Protein AF-A0A523AKK2-F1 (afdb_monomer)

Mean predicted aligned error: 2.38 Å

Sequence (172 aa):
MGIKAILFDLDGVLVDSLEVWYKAMNETLRKFGRDRLGKGEYLRKYWGFSLSRNFEKLGLGREAVDYCLSRYGHHLGEIKPFPGTGEVLGELRKRGFRLALVTNTPSRMVEALLSRLGWKEFFDTIITGDEVKRAKPHPEAVRKACRRLGVPPEHALLVGDTRSDVLAGRNA

Structure (mmCIF, N/CA/C/O backbone):
data_AF-A0A523AKK2-F1
#
_entry.id   AF-A0A523AKK2-F1
#
loop_
_atom_site.group_PDB
_atom_site.id
_atom_site.type_symbol
_atom_site.label_atom_id
_atom_site.label_alt_id
_atom_site.label_comp_id
_atom_site.label_asym_id
_atom_site.label_entity_id
_atom_site.label_seq_id
_atom_site.pdbx_PDB_ins_code
_atom_site.Cartn_x
_atom_site.Cartn_y
_atom_site.Cartn_z
_atom_site.occupancy
_atom_site.B_iso_or_equiv
_atom_site.auth_seq_id
_atom_site.auth_comp_id
_atom_site.auth_asym_id
_atom_site.auth_atom_id
_atom_site.pdbx_PDB_model_num
ATOM 1 N N . MET A 1 1 ? -13.835 -11.329 25.052 1.00 54.56 1 MET A N 1
ATOM 2 C CA . MET A 1 1 ? -12.690 -10.892 24.220 1.00 54.56 1 MET A CA 1
ATOM 3 C C . MET A 1 1 ? -13.234 -10.498 22.858 1.00 54.56 1 MET A C 1
ATOM 5 O O . MET A 1 1 ? -14.071 -11.227 22.352 1.00 54.56 1 MET A O 1
ATOM 9 N N . GLY A 1 2 ? -12.844 -9.348 22.309 1.00 91.00 2 GLY A N 1
ATOM 10 C CA . GLY A 1 2 ? -13.398 -8.820 21.057 1.00 91.00 2 GLY A CA 1
ATOM 11 C C . GLY A 1 2 ? -12.351 -8.038 20.273 1.00 91.00 2 GLY A C 1
ATOM 12 O O . GLY A 1 2 ? -11.286 -7.727 20.809 1.00 91.00 2 GLY A O 1
ATOM 13 N N . ILE A 1 3 ? -12.652 -7.743 19.012 1.00 96.94 3 ILE A N 1
ATOM 14 C CA . ILE A 1 3 ? -11.786 -6.932 18.154 1.00 96.94 3 ILE A CA 1
ATOM 15 C C . ILE A 1 3 ? -11.699 -5.510 18.718 1.00 96.94 3 ILE A C 1
ATOM 17 O O . ILE A 1 3 ? -12.710 -4.918 19.086 1.00 96.94 3 ILE A O 1
ATOM 21 N N . LYS A 1 4 ? -10.478 -4.980 18.794 1.00 97.62 4 LYS A N 1
ATOM 22 C CA . LYS A 1 4 ? -10.158 -3.627 19.279 1.00 97.62 4 LYS A CA 1
ATOM 23 C C . LYS A 1 4 ? -9.495 -2.766 18.206 1.00 97.62 4 LYS A C 1
ATOM 25 O O . LYS A 1 4 ? -9.588 -1.542 18.271 1.00 97.62 4 LYS A O 1
ATOM 30 N N . ALA A 1 5 ? -8.830 -3.395 17.236 1.00 98.50 5 ALA A N 1
ATOM 31 C CA . ALA A 1 5 ? -8.183 -2.708 16.129 1.00 98.50 5 ALA A CA 1
ATOM 32 C C . ALA A 1 5 ? -8.608 -3.270 14.775 1.00 98.50 5 ALA A C 1
ATOM 34 O O . ALA A 1 5 ? -8.771 -4.481 14.617 1.00 98.50 5 ALA A O 1
ATOM 35 N N . ILE A 1 6 ? -8.720 -2.382 13.792 1.00 98.75 6 ILE A N 1
ATOM 36 C CA . ILE A 1 6 ? -8.943 -2.739 12.395 1.00 98.75 6 ILE A CA 1
ATOM 37 C C . ILE A 1 6 ? -7.789 -2.159 11.582 1.00 98.75 6 ILE A C 1
ATOM 39 O O . ILE A 1 6 ? -7.511 -0.960 11.613 1.00 98.75 6 ILE A O 1
ATOM 43 N N . LEU A 1 7 ? -7.084 -3.041 10.890 1.00 98.81 7 LEU A N 1
ATOM 44 C CA . LEU A 1 7 ? -5.966 -2.729 10.023 1.00 98.81 7 LEU A CA 1
ATOM 45 C C . LEU A 1 7 ? -6.465 -2.829 8.588 1.00 98.81 7 LEU A C 1
ATOM 47 O O . LEU A 1 7 ? -7.026 -3.852 8.209 1.00 98.81 7 LEU A O 1
ATOM 51 N N . PHE A 1 8 ? -6.261 -1.794 7.793 1.00 98.88 8 PHE A N 1
ATOM 52 C CA . PHE A 1 8 ? -6.678 -1.756 6.397 1.00 98.88 8 PHE A CA 1
ATOM 53 C C . PHE A 1 8 ? -5.460 -1.825 5.484 1.00 98.88 8 PHE A C 1
ATOM 55 O O . PHE A 1 8 ? -4.466 -1.143 5.739 1.00 98.88 8 PHE A O 1
ATOM 62 N N . ASP A 1 9 ? -5.537 -2.599 4.403 1.00 98.69 9 ASP A N 1
ATOM 63 C CA . ASP A 1 9 ? -4.724 -2.285 3.228 1.00 98.69 9 ASP A CA 1
ATOM 64 C C . ASP A 1 9 ? -5.211 -0.988 2.563 1.00 98.69 9 ASP A C 1
ATOM 66 O O . ASP A 1 9 ? -6.289 -0.482 2.864 1.00 98.69 9 ASP A O 1
ATOM 70 N N . LEU A 1 10 ? -4.399 -0.430 1.671 1.00 98.50 10 LEU A N 1
ATOM 71 C CA . LEU A 1 10 ? -4.710 0.776 0.915 1.00 98.50 10 LEU A CA 1
ATOM 72 C C . LEU A 1 10 ? -5.323 0.438 -0.448 1.00 98.50 10 LEU A C 1
ATOM 74 O O . LEU A 1 10 ? -6.497 0.712 -0.706 1.00 98.50 10 LEU A O 1
ATOM 78 N N . ASP A 1 11 ? -4.489 -0.123 -1.316 1.00 98.38 11 ASP A N 1
ATOM 79 C CA . ASP A 1 11 ? -4.746 -0.360 -2.729 1.00 98.38 11 ASP A CA 1
ATOM 80 C C . ASP A 1 11 ? -5.735 -1.515 -2.909 1.00 98.38 11 ASP A C 1
ATOM 82 O O . ASP A 1 11 ? -5.515 -2.588 -2.369 1.00 98.38 11 ASP A O 1
ATOM 86 N N . GLY A 1 12 ? -6.841 -1.301 -3.628 1.00 97.69 12 GLY A N 1
ATOM 87 C CA . GLY A 1 12 ? -7.877 -2.332 -3.808 1.00 97.69 12 GLY A CA 1
ATOM 88 C C . GLY A 1 12 ? -8.838 -2.495 -2.625 1.00 97.69 12 GLY A C 1
ATOM 89 O O . GLY A 1 12 ? -9.820 -3.223 -2.744 1.00 97.69 12 GLY A O 1
ATOM 90 N N . VAL A 1 13 ? -8.615 -1.767 -1.523 1.00 98.50 13 VAL A N 1
ATOM 91 C CA . VAL A 1 13 ? -9.468 -1.803 -0.321 1.00 98.50 13 VAL A CA 1
ATOM 92 C C . VAL A 1 13 ? -10.083 -0.446 -0.017 1.00 98.50 13 VAL A C 1
ATOM 94 O O . VAL A 1 13 ? -11.302 -0.310 0.028 1.00 98.50 13 VAL A O 1
ATOM 97 N N . LEU A 1 14 ? -9.252 0.573 0.201 1.00 98.56 14 LEU A N 1
ATOM 98 C CA . LEU A 1 14 ? -9.718 1.926 0.508 1.00 98.56 14 LEU A CA 1
ATOM 99 C C . LEU A 1 14 ? -9.841 2.772 -0.761 1.00 98.56 14 LEU A C 1
ATOM 101 O O . LEU A 1 14 ? -10.731 3.624 -0.860 1.00 98.56 14 LEU A O 1
ATOM 105 N N . VAL A 1 15 ? -8.956 2.524 -1.729 1.00 98.56 15 VAL A N 1
ATOM 106 C CA . VAL A 1 15 ? -8.860 3.260 -2.991 1.00 98.56 15 VAL A CA 1
ATOM 107 C C . VAL A 1 15 ? -8.784 2.319 -4.192 1.00 98.56 15 VAL A C 1
ATOM 109 O O . VAL A 1 15 ? -8.118 1.283 -4.149 1.00 98.56 15 VAL A O 1
ATOM 112 N N . ASP A 1 16 ? -9.422 2.719 -5.287 1.00 98.31 16 ASP A N 1
ATOM 113 C CA . ASP A 1 16 ? -9.303 2.071 -6.589 1.00 98.31 16 ASP A CA 1
ATOM 114 C C . ASP A 1 16 ? -8.048 2.593 -7.303 1.00 98.31 16 ASP A C 1
ATOM 116 O O . ASP A 1 16 ? -8.045 3.658 -7.928 1.00 98.31 16 ASP A O 1
ATOM 120 N N . SER A 1 17 ? -6.939 1.874 -7.121 1.00 98.25 17 SER A N 1
ATOM 121 C CA . SER A 1 17 ? -5.613 2.221 -7.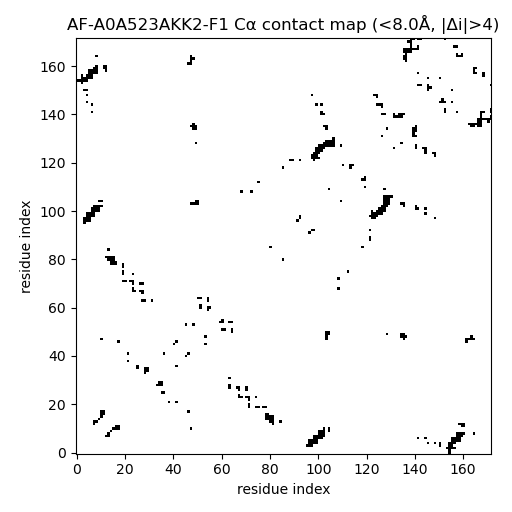649 1.00 98.25 17 SER A CA 1
ATOM 122 C C . SER A 1 17 ? -5.050 1.177 -8.619 1.00 98.25 17 SER A C 1
ATOM 124 O O . SER A 1 17 ? -3.924 1.332 -9.104 1.00 98.25 17 SER A O 1
ATOM 126 N N . LEU A 1 18 ? -5.823 0.130 -8.940 1.00 98.06 18 LEU A N 1
ATOM 127 C CA . LEU A 1 18 ? -5.367 -0.992 -9.763 1.00 98.06 18 LEU A CA 1
ATOM 128 C C . LEU A 1 18 ? -4.865 -0.524 -11.135 1.00 98.06 18 LEU A C 1
ATOM 130 O O . LEU A 1 18 ? -3.754 -0.873 -11.544 1.00 98.06 18 LEU A O 1
ATOM 134 N N . GLU A 1 19 ? -5.659 0.293 -11.835 1.00 98.25 19 GLU A N 1
ATOM 135 C CA . GLU A 1 19 ? -5.286 0.785 -13.166 1.00 98.25 19 GLU A CA 1
ATOM 136 C C . GLU A 1 19 ? -4.047 1.670 -13.129 1.00 98.25 19 GLU A C 1
ATOM 138 O O . GLU A 1 19 ? -3.209 1.595 -14.029 1.00 98.25 19 GLU A O 1
ATOM 143 N N . VAL A 1 20 ? -3.902 2.479 -12.081 1.00 98.56 20 VAL A N 1
ATOM 144 C CA . VAL A 1 20 ? -2.773 3.398 -11.934 1.00 98.56 20 VAL A CA 1
ATOM 145 C C . VAL A 1 20 ? -1.474 2.622 -11.743 1.00 98.56 20 VAL A C 1
ATOM 147 O O . VAL A 1 20 ? -0.494 2.882 -12.447 1.00 98.56 20 VAL A O 1
ATOM 150 N N . TRP A 1 21 ? -1.471 1.610 -10.873 1.00 98.44 21 TRP A N 1
ATOM 151 C CA . TRP A 1 21 ? -0.312 0.737 -10.712 1.00 98.44 21 TRP A CA 1
ATOM 152 C C . TRP A 1 21 ? -0.012 -0.081 -11.969 1.00 98.44 21 TRP A C 1
ATOM 154 O O . TRP A 1 21 ? 1.147 -0.166 -12.385 1.00 98.44 21 TRP A O 1
ATOM 164 N N . TYR A 1 22 ? -1.038 -0.648 -12.608 1.00 98.62 22 TYR A N 1
ATOM 165 C CA . TYR A 1 22 ? -0.881 -1.415 -13.844 1.00 98.62 22 TYR A CA 1
ATOM 166 C C . TYR A 1 22 ? -0.285 -0.563 -14.977 1.00 98.62 22 TYR A C 1
ATOM 168 O O . TYR A 1 22 ? 0.624 -1.010 -15.688 1.00 98.62 22 TYR A O 1
ATOM 176 N N . LYS A 1 23 ? -0.750 0.681 -15.130 1.00 98.50 23 LYS A N 1
ATOM 177 C CA . LYS A 1 23 ? -0.235 1.654 -16.102 1.00 98.50 23 LYS A CA 1
ATOM 178 C C . LYS A 1 23 ? 1.208 2.038 -15.790 1.00 98.50 23 LYS A C 1
ATOM 180 O O . LYS A 1 23 ? 2.063 1.875 -16.660 1.00 98.50 23 LYS A O 1
ATOM 185 N N . ALA A 1 24 ? 1.498 2.454 -14.556 1.00 98.62 24 ALA A N 1
ATOM 186 C CA . ALA A 1 24 ? 2.841 2.849 -14.131 1.00 98.62 24 ALA A CA 1
ATOM 187 C C . ALA A 1 24 ? 3.864 1.719 -14.332 1.00 98.62 24 ALA A C 1
ATOM 189 O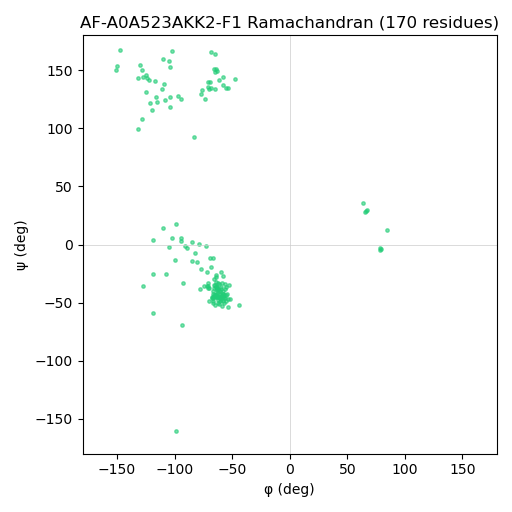 O . ALA A 1 24 ? 4.960 1.944 -14.857 1.00 98.62 24 ALA A O 1
ATOM 190 N N . MET A 1 25 ? 3.488 0.482 -13.998 1.00 98.56 25 MET A N 1
ATOM 191 C CA . MET A 1 25 ? 4.347 -0.679 -14.202 1.00 98.56 25 MET A CA 1
ATOM 192 C C . MET A 1 25 ? 4.625 -0.926 -15.689 1.00 98.56 25 MET A C 1
ATOM 194 O O . MET A 1 25 ? 5.778 -1.108 -16.064 1.00 98.56 25 MET A O 1
ATOM 198 N N . ASN A 1 26 ? 3.617 -0.874 -16.563 1.00 98.69 26 ASN A N 1
ATOM 199 C CA . ASN A 1 26 ? 3.824 -1.092 -18.001 1.00 98.69 26 ASN A CA 1
ATOM 200 C C . ASN A 1 26 ? 4.573 0.045 -18.702 1.00 98.69 26 ASN A C 1
ATOM 202 O O . ASN A 1 26 ? 5.336 -0.200 -19.635 1.00 98.69 26 ASN A O 1
ATOM 206 N N . GLU A 1 27 ? 4.388 1.288 -18.264 1.00 98.75 27 GLU A N 1
ATOM 207 C CA . GLU A 1 27 ? 5.214 2.408 -18.720 1.00 98.75 27 GLU A CA 1
ATOM 208 C C . GLU A 1 27 ? 6.679 2.217 -18.326 1.00 98.75 27 GLU A C 1
ATOM 210 O O . GLU A 1 27 ? 7.574 2.509 -19.121 1.00 98.75 27 GLU A O 1
ATOM 215 N N . THR A 1 28 ? 6.916 1.660 -17.138 1.00 98.81 28 THR A N 1
ATOM 216 C CA . THR A 1 28 ? 8.255 1.291 -16.677 1.00 98.81 28 THR A CA 1
ATOM 217 C C . THR A 1 28 ? 8.826 0.158 -17.521 1.00 98.81 28 THR A C 1
ATOM 219 O O . THR A 1 28 ? 9.911 0.303 -18.068 1.00 98.81 28 THR A O 1
ATOM 222 N N . LEU A 1 29 ? 8.091 -0.935 -17.726 1.00 98.62 29 LEU A N 1
ATOM 223 C CA . LEU A 1 29 ? 8.540 -2.047 -18.572 1.00 98.62 29 LEU A CA 1
ATOM 224 C C . LEU A 1 29 ? 8.952 -1.569 -19.967 1.00 98.62 29 LEU A C 1
ATOM 226 O O . LEU A 1 29 ? 10.066 -1.851 -20.403 1.00 98.62 29 LEU A O 1
ATOM 230 N N . ARG A 1 30 ? 8.122 -0.732 -20.603 1.00 98.50 30 ARG A N 1
ATOM 231 C CA . ARG A 1 30 ? 8.441 -0.113 -21.895 1.00 98.50 30 ARG A CA 1
ATOM 232 C C . ARG A 1 30 ? 9.734 0.707 -21.842 1.00 98.50 30 ARG A C 1
ATOM 234 O O . ARG A 1 30 ? 10.558 0.597 -22.744 1.00 98.50 30 ARG A O 1
ATOM 241 N N . LYS A 1 31 ? 9.930 1.524 -20.799 1.00 98.56 31 LYS A N 1
ATOM 242 C CA . LYS A 1 31 ? 11.144 2.342 -20.630 1.00 98.56 31 LYS A CA 1
ATOM 243 C C . LYS A 1 31 ? 12.415 1.490 -20.525 1.00 98.56 31 LYS A C 1
ATOM 245 O O . LYS A 1 31 ? 13.458 1.923 -21.006 1.00 98.56 31 LYS A O 1
ATOM 250 N N . PHE A 1 32 ? 12.321 0.304 -19.930 1.00 98.31 32 PHE A N 1
ATOM 251 C CA . PHE A 1 32 ? 13.441 -0.620 -19.729 1.00 98.31 32 PHE A CA 1
ATOM 252 C C . PHE A 1 32 ? 13.507 -1.740 -20.787 1.00 98.31 32 PHE A C 1
ATOM 254 O O . PHE A 1 32 ? 14.166 -2.753 -20.565 1.00 98.31 32 PHE A O 1
ATOM 261 N N . GLY A 1 33 ? 12.831 -1.580 -21.933 1.00 97.75 33 GLY A N 1
ATOM 262 C CA . GLY A 1 33 ? 12.906 -2.532 -23.048 1.00 97.75 33 GLY A CA 1
ATOM 263 C C . GLY A 1 33 ? 12.311 -3.910 -22.741 1.00 97.75 33 GLY A C 1
ATOM 264 O O . GLY A 1 33 ? 12.775 -4.911 -23.280 1.00 97.75 33 GLY A O 1
ATOM 265 N N . ARG A 1 34 ? 11.321 -3.981 -21.844 1.00 97.50 34 ARG A N 1
ATOM 266 C CA . ARG A 1 34 ? 10.587 -5.206 -21.500 1.00 97.50 34 ARG A CA 1
ATOM 267 C C . ARG A 1 34 ? 9.205 -5.217 -22.148 1.00 97.50 34 ARG A C 1
ATOM 269 O O . ARG A 1 34 ? 8.593 -4.165 -22.346 1.00 97.50 34 ARG A O 1
ATOM 276 N N . ASP A 1 35 ? 8.695 -6.420 -22.388 1.00 97.00 35 ASP A N 1
ATOM 277 C CA . ASP A 1 35 ? 7.343 -6.622 -22.897 1.00 97.00 35 ASP A CA 1
ATOM 278 C C . ASP A 1 35 ? 6.274 -6.136 -21.915 1.00 97.00 35 ASP A C 1
ATOM 280 O O . ASP A 1 35 ? 6.441 -6.149 -20.691 1.00 97.00 35 ASP A O 1
ATOM 284 N N . ARG A 1 36 ? 5.140 -5.715 -22.476 1.00 97.38 36 ARG A N 1
ATOM 285 C CA . ARG A 1 36 ? 3.965 -5.305 -21.709 1.00 97.38 36 ARG A CA 1
ATOM 286 C C . ARG A 1 36 ? 3.343 -6.522 -21.017 1.00 97.38 36 ARG A C 1
ATOM 288 O O . ARG A 1 36 ? 3.063 -7.530 -21.658 1.00 97.38 36 ARG A O 1
ATOM 295 N N . LEU A 1 37 ? 2.998 -6.378 -19.741 1.00 97.69 37 LEU A N 1
ATOM 296 C CA . LEU A 1 37 ? 2.195 -7.361 -19.017 1.00 97.69 37 LEU A CA 1
ATOM 297 C C . LEU A 1 37 ? 0.721 -7.268 -19.420 1.00 97.69 37 LEU A C 1
ATOM 299 O O . LEU A 1 37 ? 0.109 -6.192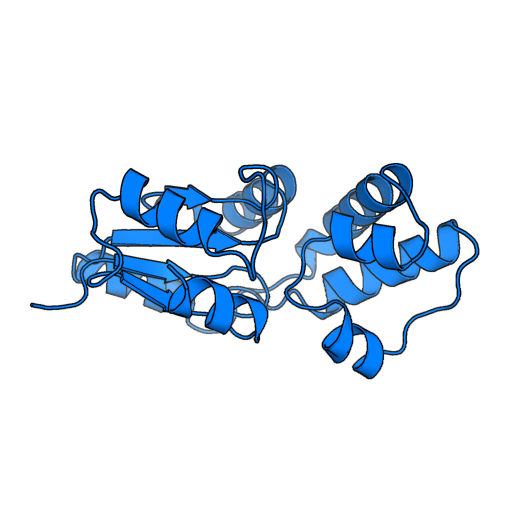 -19.399 1.00 97.69 37 LEU A O 1
ATOM 303 N N . GLY A 1 38 ? 0.104 -8.416 -19.692 1.00 98.25 38 GLY A N 1
ATOM 304 C CA . GLY A 1 38 ? -1.352 -8.524 -19.752 1.00 98.25 38 GLY A CA 1
ATOM 305 C C . GLY A 1 38 ? -1.980 -8.267 -18.376 1.00 98.25 38 GLY A C 1
ATOM 306 O O . GLY A 1 38 ? -1.396 -8.594 -17.343 1.00 98.25 38 GLY A O 1
ATOM 307 N N . LYS A 1 39 ? -3.191 -7.702 -18.332 1.00 97.81 39 LYS A N 1
ATOM 308 C CA . LYS A 1 39 ? -3.852 -7.345 -17.061 1.00 97.81 39 LYS A CA 1
ATOM 309 C C . LYS A 1 39 ? -4.107 -8.556 -16.152 1.00 97.81 39 LYS A C 1
ATOM 311 O O . LYS A 1 39 ? -3.866 -8.486 -14.952 1.00 97.81 39 LYS A O 1
ATOM 316 N N . GLY A 1 40 ? -4.511 -9.692 -16.725 1.00 98.19 40 GLY A N 1
ATOM 317 C CA . GLY A 1 40 ? -4.688 -10.939 -15.968 1.00 98.19 40 GLY A CA 1
ATOM 318 C C . GLY A 1 40 ? -3.377 -11.499 -15.403 1.00 98.19 40 GLY A C 1
ATOM 319 O O . GLY A 1 40 ? -3.348 -12.025 -14.292 1.00 98.19 40 GLY A O 1
ATOM 320 N N . GLU A 1 41 ? -2.266 -11.345 -16.128 1.00 97.56 41 GLU A N 1
ATOM 321 C CA . GLU A 1 41 ? -0.945 -11.700 -15.610 1.00 97.56 41 GLU A CA 1
ATOM 322 C C . GLU A 1 41 ? -0.528 -10.776 -14.464 1.00 97.56 41 GLU A C 1
ATOM 324 O O . GLU A 1 41 ? -0.069 -11.264 -13.428 1.00 97.56 41 GLU A O 1
ATOM 329 N N . TYR A 1 42 ? -0.732 -9.467 -14.637 1.00 98.25 42 TYR A N 1
ATOM 330 C CA . TYR A 1 42 ? -0.453 -8.462 -13.618 1.00 98.25 42 TYR A CA 1
ATOM 331 C C . TYR A 1 42 ? -1.155 -8.791 -12.292 1.00 98.25 42 TYR A C 1
ATOM 333 O O . TYR A 1 42 ? -0.497 -8.950 -11.260 1.00 98.25 42 TYR A O 1
ATOM 341 N N . LEU A 1 43 ? -2.474 -9.000 -12.353 1.00 97.44 43 LEU A N 1
ATOM 342 C CA . LEU A 1 43 ? -3.307 -9.354 -11.202 1.00 97.44 43 LEU A CA 1
ATOM 343 C C . LEU A 1 43 ? -2.829 -10.629 -10.502 1.00 97.44 43 LEU A C 1
ATOM 345 O O . LEU A 1 43 ? -2.739 -10.680 -9.280 1.00 97.44 43 LEU A O 1
ATOM 349 N N . ARG A 1 44 ? -2.481 -11.665 -11.269 1.00 96.00 44 ARG A N 1
ATOM 350 C CA . ARG A 1 44 ? -2.109 -12.965 -10.700 1.00 96.00 44 ARG A CA 1
ATOM 351 C C . ARG A 1 44 ? -0.716 -12.981 -10.068 1.00 96.00 44 ARG A C 1
ATOM 353 O O . ARG A 1 44 ? -0.495 -13.723 -9.111 1.00 96.00 44 ARG A O 1
ATOM 360 N N . LYS A 1 45 ? 0.250 -12.261 -10.645 1.00 95.94 45 LYS A N 1
ATOM 361 C CA . LYS A 1 45 ? 1.675 -12.399 -10.287 1.00 95.94 45 LYS A CA 1
ATOM 362 C C . LYS A 1 45 ? 2.242 -11.231 -9.475 1.00 95.94 45 LYS A C 1
ATOM 364 O O . LYS A 1 45 ? 3.238 -11.444 -8.773 1.00 95.94 45 LYS A O 1
ATOM 369 N N . TYR A 1 46 ? 1.654 -10.038 -9.588 1.00 97.19 46 TYR A N 1
ATOM 370 C CA . TYR A 1 46 ? 2.271 -8.788 -9.129 1.00 97.19 46 TYR A CA 1
ATOM 371 C C . TYR A 1 46 ? 1.369 -7.956 -8.202 1.00 97.19 46 TYR A C 1
ATOM 373 O O . TYR A 1 46 ? 1.891 -7.361 -7.257 1.00 97.19 46 TYR A O 1
ATOM 381 N N . TRP A 1 47 ? 0.047 -7.937 -8.412 1.00 97.69 47 TRP A N 1
ATOM 382 C CA . TRP A 1 47 ? -0.894 -7.235 -7.524 1.00 97.69 47 TRP A CA 1
ATOM 383 C C . TRP A 1 47 ? -0.813 -7.750 -6.074 1.00 97.69 47 TRP A C 1
ATOM 385 O O . TRP A 1 47 ? -0.682 -8.953 -5.841 1.00 97.69 47 TRP A O 1
ATOM 395 N N . GLY A 1 48 ? -0.833 -6.834 -5.099 1.00 94.50 48 GLY A N 1
ATOM 396 C CA . GLY A 1 48 ? -0.701 -7.139 -3.665 1.00 94.50 48 GLY A CA 1
ATOM 397 C C . GLY A 1 48 ? 0.727 -7.409 -3.160 1.00 94.50 48 GLY A C 1
ATOM 398 O O . GLY A 1 48 ? 0.940 -7.605 -1.959 1.00 94.50 48 GLY A O 1
ATOM 399 N N . PHE A 1 49 ? 1.741 -7.417 -4.030 1.00 96.00 49 PHE A N 1
ATOM 400 C CA . PHE A 1 49 ? 3.147 -7.603 -3.644 1.00 96.00 49 PHE A CA 1
ATOM 401 C C . PHE A 1 49 ? 3.938 -6.294 -3.688 1.00 96.00 49 PHE A C 1
ATOM 403 O O . PHE A 1 49 ? 3.570 -5.353 -4.386 1.00 96.00 49 PHE A O 1
ATOM 410 N N . SER A 1 50 ? 5.051 -6.233 -2.949 1.00 95.44 50 SER A N 1
ATOM 411 C CA . SER A 1 50 ? 5.918 -5.055 -2.966 1.00 95.44 50 SER A CA 1
ATOM 412 C C . SER A 1 50 ? 6.499 -4.793 -4.357 1.00 95.44 50 SER A C 1
ATOM 414 O O . SER A 1 50 ? 6.900 -5.708 -5.083 1.00 95.44 50 SER A O 1
ATOM 416 N N . LEU A 1 51 ? 6.590 -3.510 -4.706 1.00 96.50 51 LEU A N 1
ATOM 417 C CA . LEU A 1 51 ? 7.079 -3.066 -6.008 1.00 96.50 51 LEU A CA 1
ATOM 418 C C . LEU A 1 51 ? 8.525 -3.508 -6.274 1.00 96.50 51 LEU A C 1
ATOM 420 O O . LEU A 1 51 ? 8.841 -3.963 -7.371 1.00 96.50 51 LEU A O 1
ATOM 424 N N . SER A 1 52 ? 9.384 -3.439 -5.252 1.00 95.75 52 SER A N 1
ATOM 425 C CA . SER A 1 52 ? 10.775 -3.900 -5.321 1.00 95.75 52 SER A CA 1
ATOM 426 C C . SER A 1 52 ? 10.872 -5.378 -5.693 1.00 95.75 52 SER A C 1
ATOM 428 O O . SER A 1 52 ? 11.562 -5.723 -6.648 1.00 95.75 52 SER A O 1
ATOM 430 N N . ARG A 1 53 ? 10.106 -6.242 -5.016 1.00 95.25 53 ARG A N 1
ATOM 431 C CA . ARG A 1 53 ? 10.047 -7.681 -5.311 1.00 95.25 53 ARG A CA 1
ATOM 432 C C . ARG A 1 53 ? 9.509 -7.946 -6.715 1.00 95.25 53 ARG A C 1
ATOM 434 O O . ARG A 1 53 ? 9.944 -8.879 -7.385 1.00 95.25 53 ARG A O 1
ATOM 441 N N . ASN A 1 54 ? 8.526 -7.164 -7.151 1.00 97.19 54 ASN A N 1
ATOM 442 C CA . ASN A 1 54 ? 7.951 -7.302 -8.483 1.00 97.19 54 ASN A CA 1
ATOM 443 C C . ASN A 1 54 ? 8.979 -7.000 -9.578 1.00 97.19 54 ASN A C 1
ATOM 445 O O . ASN A 1 54 ? 9.092 -7.788 -10.515 1.00 97.19 54 ASN A O 1
ATOM 449 N N . PHE A 1 55 ? 9.754 -5.921 -9.446 1.00 98.00 55 PHE A N 1
ATOM 450 C CA . PHE A 1 55 ? 10.811 -5.601 -10.407 1.00 98.00 55 PHE A CA 1
ATOM 451 C C . PHE A 1 55 ? 12.007 -6.551 -10.321 1.00 98.00 55 PHE A C 1
ATOM 453 O O . PHE A 1 55 ? 12.512 -6.957 -11.364 1.00 98.00 55 PHE A O 1
ATOM 460 N N . GLU A 1 56 ? 12.379 -7.015 -9.129 1.00 96.69 56 GLU A N 1
ATOM 461 C CA . GLU A 1 56 ? 13.415 -8.041 -8.965 1.00 96.69 56 GLU A CA 1
ATOM 462 C C . GLU A 1 56 ? 13.069 -9.322 -9.746 1.00 96.69 56 GLU A C 1
ATOM 464 O O . GLU A 1 56 ? 13.885 -9.819 -10.520 1.00 96.69 56 GLU A O 1
ATOM 469 N N . LYS A 1 57 ? 11.818 -9.805 -9.650 1.00 95.81 57 LYS A N 1
ATOM 470 C CA . LYS A 1 57 ? 11.319 -10.954 -10.439 1.00 95.81 57 LYS A CA 1
ATOM 471 C C . LYS A 1 57 ? 11.389 -10.741 -11.955 1.00 95.81 57 LYS A C 1
ATOM 473 O O . LYS A 1 57 ? 11.366 -11.710 -12.706 1.00 95.81 57 LYS A O 1
ATOM 478 N N . LEU A 1 58 ? 11.407 -9.489 -12.401 1.00 96.81 58 LEU A N 1
ATOM 479 C CA . LEU A 1 58 ? 11.503 -9.099 -13.807 1.00 96.81 58 LEU A CA 1
ATOM 480 C C . LEU A 1 58 ? 12.952 -8.827 -14.242 1.00 96.81 58 LEU A C 1
ATOM 482 O O . LEU A 1 58 ? 13.180 -8.366 -15.362 1.00 96.81 58 LEU A O 1
ATOM 486 N N . GLY A 1 59 ? 13.931 -9.082 -13.367 1.00 97.56 59 GLY A N 1
ATOM 487 C CA . GLY A 1 59 ? 15.334 -8.767 -13.620 1.00 97.56 59 GLY A CA 1
ATOM 488 C C . GLY A 1 59 ? 15.566 -7.264 -13.766 1.00 97.56 59 GLY A C 1
ATOM 489 O O . GLY A 1 59 ? 16.343 -6.843 -14.622 1.00 97.56 59 GLY A O 1
ATOM 490 N N . LEU A 1 60 ? 14.831 -6.454 -13.001 1.00 97.94 60 LEU A N 1
ATOM 491 C CA . LEU A 1 60 ? 14.943 -5.002 -12.956 1.00 97.94 60 LEU A CA 1
ATOM 492 C C . LEU A 1 60 ? 15.255 -4.546 -11.527 1.00 97.94 60 LEU A C 1
ATOM 494 O O . LEU A 1 60 ? 14.760 -5.103 -10.550 1.00 97.94 60 LEU A O 1
ATOM 498 N N . GLY A 1 61 ? 16.105 -3.529 -11.419 1.00 96.75 61 GLY A N 1
ATOM 499 C CA . GLY A 1 61 ? 16.603 -3.031 -10.143 1.00 96.75 61 GLY A CA 1
ATOM 500 C C . GLY A 1 61 ? 15.876 -1.788 -9.637 1.00 96.75 61 GLY A C 1
ATOM 501 O O . GLY A 1 61 ? 14.776 -1.434 -10.069 1.00 96.75 61 GLY A O 1
ATOM 502 N N . ARG A 1 62 ? 16.552 -1.087 -8.726 1.00 96.75 62 ARG A N 1
ATOM 503 C CA . ARG A 1 62 ? 16.057 0.125 -8.068 1.00 96.75 62 ARG A CA 1
ATOM 504 C C . ARG A 1 62 ? 15.633 1.228 -9.044 1.00 96.75 62 ARG A C 1
ATOM 506 O O . ARG A 1 62 ? 14.624 1.873 -8.803 1.00 96.75 62 ARG A O 1
ATOM 513 N N . GLU A 1 63 ? 16.329 1.396 -10.166 1.00 98.19 63 GLU A N 1
ATOM 514 C CA . GLU A 1 63 ? 15.971 2.412 -11.168 1.00 98.19 63 GLU A CA 1
ATOM 515 C C . GLU A 1 63 ? 14.556 2.216 -11.734 1.00 98.19 63 GLU A C 1
ATOM 517 O O . GLU A 1 63 ? 13.835 3.188 -11.957 1.00 98.19 63 GLU A O 1
ATOM 522 N N . ALA A 1 64 ? 14.123 0.965 -11.924 1.00 98.50 64 ALA A N 1
ATOM 523 C CA . ALA A 1 64 ? 12.767 0.667 -12.374 1.00 98.50 64 ALA A CA 1
ATOM 524 C C . ALA A 1 64 ? 11.733 0.959 -11.279 1.00 98.50 64 ALA A C 1
ATOM 526 O O . ALA A 1 64 ? 10.665 1.492 -11.572 1.00 98.50 64 ALA A O 1
ATOM 527 N N . VAL A 1 65 ? 12.064 0.676 -10.014 1.00 98.31 65 VAL A N 1
ATOM 528 C CA . VAL A 1 65 ? 11.227 1.046 -8.861 1.00 98.31 65 VAL A CA 1
ATOM 529 C C . VAL A 1 65 ? 11.028 2.561 -8.825 1.00 98.31 65 VAL A C 1
ATOM 531 O O . VAL A 1 65 ? 9.888 3.023 -8.818 1.00 98.31 65 VAL A O 1
ATOM 534 N N . ASP A 1 66 ? 12.115 3.331 -8.868 1.00 98.31 66 ASP A N 1
ATOM 535 C CA . ASP A 1 66 ? 12.077 4.793 -8.782 1.00 98.31 66 ASP A CA 1
ATOM 536 C C . ASP A 1 66 ? 11.312 5.405 -9.968 1.00 98.31 66 ASP A C 1
ATOM 538 O O . ASP A 1 66 ? 10.463 6.285 -9.783 1.00 98.31 66 ASP A O 1
ATOM 542 N N . TYR A 1 67 ? 11.537 4.892 -11.183 1.00 98.69 67 TYR A N 1
ATOM 543 C CA . TYR A 1 67 ? 10.787 5.314 -12.365 1.00 98.69 67 TYR A CA 1
ATOM 544 C C . TYR A 1 67 ? 9.294 4.989 -12.232 1.00 98.69 67 TYR A C 1
ATOM 546 O O . TYR A 1 67 ? 8.453 5.851 -12.482 1.00 98.69 67 TYR A O 1
ATOM 554 N N . CYS A 1 68 ? 8.942 3.785 -11.777 1.00 98.69 68 CYS A N 1
ATOM 555 C CA . CYS A 1 68 ? 7.550 3.388 -11.594 1.00 98.69 68 CYS A CA 1
ATOM 556 C C . CYS A 1 68 ? 6.833 4.238 -10.542 1.00 98.69 68 CYS A C 1
ATOM 558 O O . CYS A 1 68 ? 5.680 4.603 -10.752 1.00 98.69 68 CYS A O 1
ATOM 560 N N . LEU A 1 69 ? 7.497 4.592 -9.437 1.00 98.38 69 LEU A N 1
ATOM 561 C CA . LEU A 1 69 ? 6.929 5.489 -8.424 1.00 98.38 69 LEU A CA 1
ATOM 562 C C . LEU A 1 69 ? 6.716 6.904 -8.973 1.00 98.38 69 LEU A C 1
ATOM 564 O O . LEU A 1 69 ? 5.696 7.526 -8.686 1.00 98.38 69 LEU A O 1
ATOM 568 N N . SER A 1 70 ? 7.631 7.395 -9.814 1.00 98.38 70 SER A N 1
ATOM 569 C CA . SER A 1 70 ? 7.446 8.659 -10.537 1.00 98.38 70 SER A CA 1
ATOM 570 C C . SER A 1 70 ? 6.215 8.608 -11.455 1.00 98.38 70 SER A C 1
ATOM 572 O O . SER A 1 70 ? 5.359 9.493 -11.405 1.00 98.38 70 SER A O 1
ATOM 574 N N . ARG A 1 71 ? 6.057 7.524 -12.229 1.00 98.56 71 ARG A N 1
ATOM 575 C CA . ARG A 1 71 ? 4.884 7.317 -13.096 1.00 98.56 71 ARG A CA 1
ATOM 576 C C . ARG A 1 71 ? 3.583 7.183 -12.308 1.00 98.56 71 ARG A C 1
ATOM 578 O O . ARG A 1 71 ? 2.598 7.811 -12.678 1.00 98.56 71 ARG A O 1
ATOM 585 N N . TYR A 1 72 ? 3.587 6.441 -11.204 1.00 98.44 72 TYR A N 1
ATOM 586 C CA . TYR A 1 72 ? 2.451 6.375 -10.285 1.00 98.44 72 TYR A CA 1
ATOM 587 C C . TYR A 1 72 ? 2.069 7.775 -9.784 1.00 98.44 72 TYR A C 1
ATOM 589 O O . TYR A 1 72 ? 0.902 8.151 -9.843 1.00 98.44 72 TYR A O 1
ATOM 597 N N . GLY A 1 73 ? 3.053 8.584 -9.373 1.00 97.31 73 GLY A N 1
ATOM 598 C CA . GLY A 1 73 ? 2.838 9.961 -8.925 1.00 97.31 73 GLY A CA 1
ATOM 599 C C . GLY A 1 73 ? 2.168 10.850 -9.978 1.00 97.31 73 GLY A C 1
ATOM 600 O O . GLY A 1 73 ? 1.260 11.607 -9.643 1.00 97.31 73 GLY A O 1
ATOM 601 N N . HIS A 1 74 ? 2.537 10.715 -11.256 1.00 97.50 74 HIS A N 1
ATOM 602 C CA . HIS A 1 74 ? 1.873 11.434 -12.354 1.00 97.50 74 HIS A CA 1
ATOM 603 C C . HIS A 1 74 ? 0.401 11.042 -12.542 1.00 97.50 74 HIS A C 1
ATOM 605 O O . HIS A 1 74 ? -0.387 11.841 -13.040 1.00 97.50 74 HIS A O 1
ATOM 611 N N . HIS A 1 75 ? 0.028 9.829 -12.139 1.00 97.50 75 HIS A N 1
ATOM 612 C CA . HIS A 1 75 ? -1.325 9.288 -12.257 1.00 97.50 75 HIS A CA 1
ATOM 613 C C . HIS A 1 75 ? -2.102 9.323 -10.932 1.00 97.50 75 HIS A C 1
ATOM 615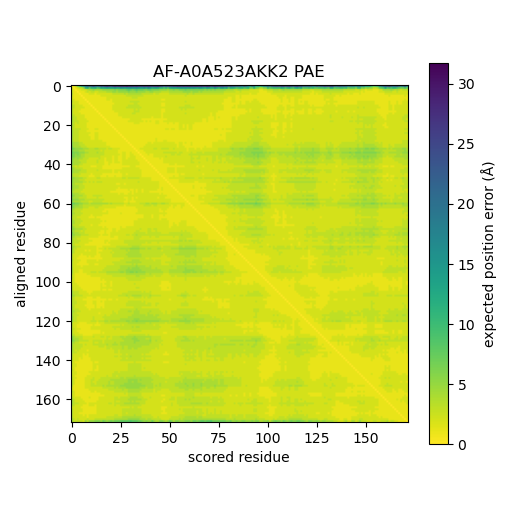 O O . HIS A 1 75 ? -3.238 8.862 -10.875 1.00 97.50 75 HIS A O 1
ATOM 621 N N . LEU A 1 76 ? -1.543 9.917 -9.870 1.00 96.44 76 LEU A N 1
ATOM 622 C CA . LEU A 1 76 ? -2.150 9.954 -8.534 1.00 96.44 76 LEU A CA 1
ATOM 623 C C . LEU A 1 76 ? -3.564 10.566 -8.533 1.00 96.44 76 LEU A C 1
ATOM 625 O O . LEU A 1 76 ? -4.426 10.144 -7.761 1.00 96.44 76 LEU A O 1
ATOM 629 N N . GLY A 1 77 ? -3.811 11.552 -9.401 1.00 96.75 77 GLY A N 1
ATOM 630 C CA . GLY A 1 77 ? -5.117 12.202 -9.550 1.00 96.75 77 GLY A CA 1
ATOM 631 C C . GLY A 1 77 ? -6.206 11.302 -10.147 1.00 96.75 77 GLY A C 1
ATOM 632 O O . GLY A 1 77 ? -7.385 11.589 -9.962 1.00 96.75 77 GLY A O 1
ATOM 633 N N . GLU A 1 78 ? -5.828 10.210 -10.819 1.00 97.88 78 GLU A N 1
ATOM 634 C CA . GLU A 1 78 ? -6.759 9.233 -11.400 1.00 97.88 78 GLU A CA 1
ATOM 635 C C . GLU A 1 78 ? -7.341 8.293 -10.324 1.00 97.88 78 GLU A C 1
ATOM 637 O O . GLU A 1 78 ? -8.416 7.729 -10.519 1.00 97.88 78 GLU A O 1
ATOM 642 N N . ILE A 1 79 ? -6.672 8.161 -9.170 1.00 98.31 79 ILE A N 1
ATOM 643 C CA . ILE A 1 79 ? -7.094 7.289 -8.065 1.00 98.31 79 ILE A CA 1
ATOM 644 C C . ILE A 1 79 ? -8.334 7.867 -7.386 1.00 98.31 79 ILE A C 1
ATOM 646 O O . ILE A 1 79 ? -8.382 9.056 -7.054 1.00 98.31 79 ILE A O 1
ATOM 650 N N . LYS A 1 80 ? -9.322 7.022 -7.097 1.00 97.62 80 LYS A N 1
ATOM 651 C CA . LYS A 1 80 ? -10.523 7.416 -6.350 1.00 97.62 80 LYS A CA 1
ATOM 652 C C . LYS A 1 80 ? -10.707 6.529 -5.119 1.00 97.62 80 LYS A C 1
ATOM 654 O O . LYS A 1 80 ? -10.432 5.336 -5.195 1.00 97.62 80 LYS A O 1
ATOM 659 N N . PRO A 1 81 ? -11.179 7.079 -3.990 1.00 98.19 81 PRO A N 1
ATOM 660 C CA . PRO A 1 81 ? -11.802 6.287 -2.936 1.00 98.19 81 PRO A CA 1
ATOM 661 C C . PRO A 1 81 ? -12.845 5.321 -3.490 1.00 98.19 81 PRO A C 1
ATOM 663 O O . PRO A 1 81 ? -13.619 5.707 -4.371 1.00 98.19 81 PRO A O 1
ATOM 666 N N . PHE A 1 82 ? -12.933 4.117 -2.926 1.00 98.31 82 PHE A N 1
ATOM 667 C CA . PHE A 1 82 ? -14.161 3.342 -3.086 1.00 98.31 82 PHE A CA 1
ATOM 668 C C . PHE A 1 82 ? -15.342 4.078 -2.417 1.00 98.31 82 PHE A C 1
ATOM 670 O O . PHE A 1 82 ? -15.143 4.821 -1.445 1.00 98.31 82 PHE A O 1
ATOM 677 N N . PRO A 1 83 ? -16.575 3.925 -2.935 1.00 97.88 83 PRO A N 1
ATOM 678 C CA . PRO A 1 83 ? -17.752 4.549 -2.337 1.00 97.88 83 PRO A CA 1
ATOM 679 C C . PRO A 1 83 ? -17.914 4.170 -0.859 1.00 97.88 83 PRO A C 1
ATOM 681 O O . PRO A 1 83 ? -17.780 3.005 -0.494 1.00 97.88 83 PRO A O 1
ATOM 684 N N . GLY A 1 84 ? -18.198 5.157 -0.007 1.00 97.06 84 GLY A N 1
ATOM 685 C CA . GLY A 1 84 ? -18.423 4.954 1.429 1.00 97.06 84 GLY A CA 1
ATOM 686 C C . GLY A 1 84 ? -17.162 4.765 2.284 1.00 97.06 84 GLY A C 1
ATOM 687 O O . GLY A 1 84 ? -17.271 4.733 3.507 1.00 97.06 84 GLY A O 1
ATOM 688 N N . THR A 1 85 ? -15.952 4.702 1.707 1.00 97.38 85 THR A N 1
ATOM 689 C CA . THR A 1 85 ? -14.723 4.454 2.488 1.00 97.38 85 THR A CA 1
ATOM 690 C C . THR A 1 85 ? -14.524 5.461 3.626 1.00 97.38 85 THR A C 1
ATOM 692 O O . THR A 1 85 ? -14.284 5.067 4.766 1.00 97.38 85 THR A O 1
ATOM 695 N N . GLY A 1 86 ? -14.651 6.763 3.347 1.00 96.38 86 GLY A N 1
ATOM 696 C CA . GLY A 1 86 ? -14.481 7.802 4.371 1.00 96.38 86 GLY A CA 1
ATOM 697 C C . GLY A 1 86 ? -15.531 7.723 5.487 1.00 96.38 86 GLY A C 1
ATOM 698 O O . GLY A 1 86 ? -15.209 7.930 6.656 1.00 96.38 86 GLY A O 1
ATOM 699 N N . GLU A 1 87 ? -16.769 7.366 5.140 1.00 97.75 87 GLU A N 1
ATOM 700 C CA . GLU A 1 87 ? -17.873 7.193 6.092 1.00 97.75 87 GLU A CA 1
ATOM 701 C C . GLU A 1 87 ? -17.609 6.002 7.015 1.00 97.75 87 GLU A C 1
ATOM 703 O O . GLU A 1 87 ? -17.731 6.129 8.232 1.00 97.75 87 GLU A O 1
ATOM 708 N N . VAL A 1 88 ? -17.163 4.873 6.453 1.00 98.06 88 VAL A N 1
ATOM 709 C CA . VAL A 1 88 ? -16.793 3.672 7.213 1.00 98.06 88 VAL A CA 1
ATOM 710 C C . VAL A 1 88 ? -15.628 3.958 8.161 1.00 98.06 88 VAL A C 1
ATOM 712 O O . VAL A 1 88 ? -15.717 3.630 9.343 1.00 98.06 88 VAL A O 1
ATOM 715 N N . LEU A 1 89 ? -14.557 4.606 7.688 1.00 98.31 89 LEU A N 1
ATOM 716 C CA . LEU A 1 89 ? -13.419 4.975 8.541 1.00 98.31 89 LEU A CA 1
ATOM 717 C C . LEU A 1 89 ? -13.858 5.889 9.697 1.00 98.31 89 LEU A C 1
ATOM 719 O O . LEU A 1 89 ? -13.478 5.663 10.849 1.00 98.31 89 LEU A O 1
ATOM 723 N N . GLY A 1 90 ? -14.699 6.887 9.413 1.00 97.88 90 GLY A N 1
ATOM 724 C CA . GLY A 1 90 ? -15.247 7.784 10.429 1.00 97.88 90 GLY A CA 1
ATOM 725 C C . GLY A 1 90 ? -16.135 7.067 11.448 1.00 97.88 90 GLY A C 1
ATOM 726 O O . GLY A 1 90 ? -15.994 7.284 12.652 1.00 97.88 90 GLY A O 1
ATOM 727 N N . GLU A 1 91 ? -17.021 6.188 10.989 1.00 98.25 91 GLU A N 1
ATOM 728 C CA . GLU A 1 91 ? -17.937 5.434 11.846 1.00 98.25 91 GLU A CA 1
ATOM 729 C C . GLU A 1 91 ? -17.197 4.438 12.750 1.00 98.25 91 GLU A C 1
ATOM 731 O O . GLU A 1 91 ? -17.493 4.334 13.941 1.00 98.25 91 GLU A O 1
ATOM 736 N N . LEU A 1 92 ? -16.174 3.753 12.234 1.00 98.06 92 LEU A N 1
ATOM 737 C CA . LEU A 1 92 ? -15.350 2.851 13.040 1.00 98.06 92 LEU A CA 1
ATOM 738 C C . LEU A 1 92 ? -14.599 3.597 14.151 1.00 98.06 92 LEU A C 1
ATOM 740 O O . LEU A 1 92 ? -14.552 3.113 15.284 1.00 98.06 92 LEU A O 1
ATOM 744 N N . ARG A 1 93 ? -14.081 4.801 13.874 1.00 97.00 93 ARG A N 1
ATOM 745 C CA . ARG A 1 93 ? -13.478 5.645 14.920 1.00 97.00 93 ARG A CA 1
ATOM 746 C C . ARG A 1 93 ? -14.492 6.071 15.975 1.00 97.00 93 ARG A C 1
ATOM 748 O O . ARG A 1 93 ? -14.187 5.988 17.161 1.00 97.00 93 ARG A O 1
ATOM 755 N N . LYS A 1 94 ? -15.704 6.483 15.576 1.00 97.44 94 LYS A N 1
ATOM 756 C CA . LYS A 1 94 ? -16.783 6.842 16.521 1.00 97.44 94 LYS A CA 1
ATOM 757 C C . LYS A 1 94 ? -17.147 5.684 17.451 1.00 97.44 94 LYS A C 1
ATOM 759 O O .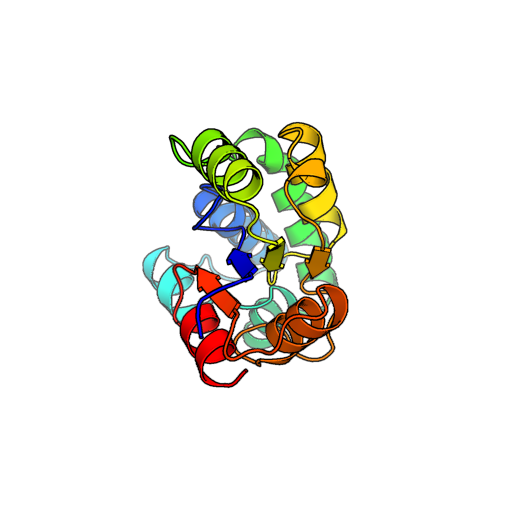 LYS A 1 94 ? -17.468 5.911 18.612 1.00 97.44 94 LYS A O 1
ATOM 764 N N . ARG A 1 95 ? -17.046 4.445 16.962 1.00 97.31 95 ARG A N 1
ATOM 765 C CA . ARG A 1 95 ? -17.254 3.216 17.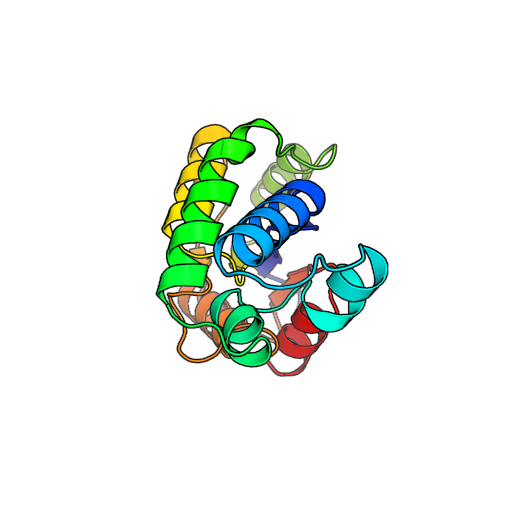747 1.00 97.31 95 ARG A CA 1
ATOM 766 C C . ARG A 1 95 ? -16.064 2.826 18.631 1.00 97.31 95 ARG A C 1
ATOM 768 O O . ARG A 1 95 ? -16.139 1.819 19.327 1.00 97.31 95 ARG A O 1
ATOM 775 N N . GLY A 1 96 ? -14.980 3.602 18.622 1.00 96.81 96 GLY A N 1
ATOM 776 C CA . GLY A 1 96 ? -13.819 3.404 19.490 1.00 96.81 96 GLY A CA 1
ATOM 777 C C . GLY A 1 96 ? -12.789 2.393 18.980 1.00 96.81 96 GLY A C 1
ATOM 778 O O . GLY A 1 96 ? -11.903 2.008 19.744 1.00 96.81 96 GLY A O 1
ATOM 779 N N . PHE A 1 97 ? -12.867 1.960 17.715 1.00 98.31 97 PHE A N 1
ATOM 780 C CA . PHE A 1 97 ? -11.826 1.111 17.134 1.00 98.31 97 PHE A CA 1
ATOM 781 C C . PHE A 1 97 ? -10.541 1.904 16.892 1.00 98.31 97 PHE A C 1
ATOM 783 O O . PHE A 1 97 ? -10.572 3.030 16.394 1.00 98.31 97 PHE A O 1
ATOM 790 N N . ARG A 1 98 ? -9.399 1.272 17.176 1.00 98.50 98 ARG A N 1
ATOM 791 C CA . ARG A 1 98 ? -8.090 1.749 16.715 1.00 98.50 98 ARG A CA 1
ATOM 792 C C . ARG A 1 98 ? -7.912 1.399 15.247 1.00 98.50 98 ARG A C 1
ATOM 794 O O . ARG A 1 98 ? -8.099 0.239 14.879 1.00 98.50 98 ARG A O 1
ATOM 801 N N . LEU A 1 99 ? -7.534 2.368 14.422 1.00 98.81 99 LEU A N 1
ATOM 802 C CA . LEU A 1 99 ? -7.372 2.147 12.988 1.00 98.81 99 LEU A CA 1
ATOM 803 C C . LEU A 1 99 ? -5.902 2.217 12.585 1.00 98.81 99 LEU A C 1
ATOM 805 O O . LEU A 1 99 ? -5.186 3.146 12.960 1.00 98.81 99 LEU A O 1
ATOM 809 N N . ALA A 1 100 ? -5.464 1.252 11.780 1.00 98.81 100 ALA A N 1
ATOM 810 C CA . ALA A 1 100 ? -4.148 1.278 11.154 1.00 98.81 100 ALA A CA 1
ATOM 811 C C . ALA A 1 100 ? -4.242 1.141 9.639 1.00 98.81 100 ALA A C 1
ATOM 813 O O . ALA A 1 100 ? -5.072 0.388 9.136 1.00 98.81 100 ALA A O 1
ATOM 814 N N . LEU A 1 101 ? -3.336 1.804 8.925 1.00 98.81 101 LEU A N 1
ATOM 815 C CA . LEU A 1 101 ? -3.061 1.500 7.524 1.00 98.81 101 LEU A CA 1
ATOM 816 C C . LEU A 1 101 ? -1.837 0.581 7.446 1.00 98.81 101 LEU A C 1
ATOM 818 O O . LEU A 1 101 ? -0.797 0.893 8.022 1.00 98.81 101 LEU A O 1
ATOM 822 N N . VAL A 1 102 ? -1.946 -0.543 6.742 1.00 98.75 102 VAL A N 1
ATOM 823 C CA . VAL A 1 102 ? -0.874 -1.529 6.555 1.00 98.75 102 VAL A CA 1
ATOM 824 C C . VAL A 1 102 ? -0.770 -1.880 5.078 1.00 98.75 102 VAL A C 1
ATOM 826 O O . VAL A 1 102 ? -1.506 -2.728 4.575 1.00 98.75 102 VAL A O 1
ATOM 829 N N . THR A 1 103 ? 0.184 -1.264 4.385 1.00 98.69 103 THR A N 1
ATOM 830 C CA . THR A 1 103 ? 0.307 -1.361 2.925 1.00 98.69 103 THR A CA 1
ATOM 831 C C . THR A 1 103 ? 1.720 -1.728 2.476 1.00 98.69 103 THR A C 1
ATOM 833 O O . THR A 1 103 ? 2.705 -1.462 3.161 1.00 98.69 103 THR A O 1
ATOM 836 N N . ASN A 1 104 ? 1.819 -2.345 1.296 1.00 98.38 104 ASN A N 1
ATOM 837 C CA . ASN A 1 104 ? 3.088 -2.535 0.590 1.00 98.38 104 ASN A CA 1
ATOM 838 C C . ASN A 1 104 ? 3.512 -1.286 -0.210 1.00 98.38 104 ASN A C 1
ATOM 840 O O . ASN A 1 104 ? 4.628 -1.252 -0.734 1.00 98.38 104 ASN A O 1
ATOM 844 N N . THR A 1 105 ? 2.648 -0.273 -0.299 1.00 98.25 105 THR A N 1
ATOM 845 C CA . THR A 1 105 ? 2.928 0.994 -0.976 1.00 98.25 105 THR A CA 1
ATOM 846 C C . THR A 1 105 ? 3.953 1.816 -0.177 1.00 98.25 105 THR A C 1
ATOM 848 O O . THR A 1 105 ? 3.837 1.899 1.049 1.00 98.25 105 THR A O 1
ATOM 851 N N . PRO A 1 106 ? 4.988 2.398 -0.820 1.00 97.56 106 PRO A N 1
ATOM 852 C CA . PRO A 1 106 ? 6.006 3.188 -0.121 1.00 97.56 106 PRO A CA 1
ATOM 853 C C . PRO A 1 106 ? 5.466 4.476 0.510 1.00 97.56 106 PRO A C 1
ATOM 855 O O . PRO A 1 106 ? 4.548 5.104 -0.026 1.00 97.56 106 PRO A O 1
ATOM 858 N N . SER A 1 107 ? 6.104 4.903 1.601 1.00 97.62 107 SER A N 1
ATOM 859 C CA . SER A 1 107 ? 5.751 6.068 2.428 1.00 97.62 107 SER A CA 1
ATOM 860 C C . SER A 1 107 ? 5.387 7.317 1.627 1.00 97.62 107 SER A C 1
ATOM 862 O O . SER A 1 107 ? 4.293 7.852 1.791 1.00 97.62 107 SER A O 1
ATOM 864 N N . ARG A 1 108 ? 6.242 7.724 0.683 1.00 96.62 108 ARG A N 1
ATOM 865 C CA . ARG A 1 108 ? 6.028 8.912 -0.160 1.00 96.62 108 ARG A CA 1
ATOM 866 C C . ARG A 1 108 ? 4.707 8.872 -0.941 1.00 96.62 108 ARG A C 1
ATOM 868 O O . ARG A 1 108 ? 4.073 9.907 -1.125 1.00 96.62 108 ARG A O 1
ATOM 875 N N . MET A 1 109 ? 4.301 7.701 -1.438 1.00 98.00 109 MET A N 1
ATOM 876 C CA . MET A 1 109 ? 3.060 7.557 -2.214 1.00 98.00 109 MET A CA 1
ATOM 877 C C . MET A 1 109 ? 1.834 7.537 -1.301 1.00 98.00 109 MET A C 1
ATOM 879 O O . MET A 1 109 ? 0.819 8.150 -1.630 1.00 98.00 109 MET A O 1
ATOM 883 N N . VAL A 1 110 ? 1.952 6.884 -0.139 1.00 98.38 110 VAL A N 1
ATOM 884 C CA . VAL A 1 110 ? 0.914 6.896 0.899 1.00 98.38 110 VAL A CA 1
ATOM 885 C C . VAL A 1 110 ? 0.666 8.321 1.387 1.00 98.38 110 VAL A C 1
ATOM 887 O O . VAL A 1 110 ? -0.479 8.761 1.419 1.00 98.38 110 VAL A O 1
ATOM 890 N N . GLU A 1 111 ? 1.721 9.069 1.711 1.00 97.75 111 GLU A N 1
ATOM 891 C CA . GLU A 1 111 ? 1.615 10.446 2.193 1.00 97.75 111 GLU A CA 1
ATOM 892 C C . GLU A 1 111 ? 0.935 11.361 1.172 1.00 97.75 111 GLU A C 1
ATOM 894 O O . GLU A 1 111 ? -0.005 12.079 1.521 1.00 97.75 111 GLU A O 1
ATOM 899 N N . ALA A 1 112 ? 1.350 11.298 -0.097 1.00 97.12 112 ALA A N 1
ATOM 900 C CA . ALA A 1 112 ? 0.735 12.083 -1.162 1.00 97.12 112 ALA A CA 1
ATOM 901 C C . ALA A 1 112 ? -0.763 11.764 -1.318 1.00 97.12 112 ALA A C 1
ATOM 903 O O . ALA A 1 112 ? -1.586 12.674 -1.439 1.00 97.12 112 ALA A O 1
ATOM 904 N N . LEU A 1 113 ? -1.132 10.478 -1.278 1.00 97.62 113 LEU A N 1
ATOM 905 C CA . LEU A 1 113 ? -2.523 10.064 -1.433 1.00 97.62 113 LEU A CA 1
ATOM 906 C C . LEU A 1 113 ? -3.380 10.461 -0.226 1.00 97.62 113 LEU A C 1
ATOM 908 O O . LEU A 1 113 ? -4.436 11.063 -0.406 1.00 97.62 113 LEU A O 1
ATOM 912 N N . LEU A 1 114 ? -2.925 10.177 0.996 1.00 97.75 114 LEU A N 1
ATOM 913 C CA . LEU A 1 114 ? -3.663 10.519 2.214 1.00 97.75 114 LEU A CA 1
ATOM 914 C C . LEU A 1 114 ? -3.804 12.029 2.403 1.00 97.75 114 LEU A C 1
ATOM 916 O O . LEU A 1 114 ? -4.849 12.470 2.877 1.00 97.75 114 LEU A O 1
ATOM 920 N N . SER A 1 115 ? -2.799 12.818 2.010 1.00 96.50 115 SER A N 1
ATOM 921 C CA . SER A 1 115 ? -2.876 14.284 2.062 1.00 96.50 115 SER A CA 1
ATOM 922 C C . SER A 1 115 ? -3.941 14.811 1.107 1.00 96.50 115 SER A C 1
ATOM 924 O O . SER A 1 115 ? -4.763 15.633 1.499 1.00 96.50 115 SER A O 1
ATOM 926 N N . ARG A 1 116 ? -3.993 14.283 -0.124 1.00 96.00 116 ARG A N 1
ATOM 927 C CA . ARG A 1 116 ? -5.021 14.656 -1.107 1.00 96.00 116 ARG A CA 1
ATOM 928 C C . ARG A 1 116 ? -6.433 14.292 -0.645 1.00 96.00 116 ARG A C 1
ATOM 930 O O . ARG A 1 116 ? -7.374 15.016 -0.944 1.00 96.00 116 ARG A O 1
ATOM 937 N N . LEU A 1 117 ? -6.579 13.163 0.046 1.00 95.69 117 LEU A N 1
ATOM 938 C CA . LEU A 1 117 ? -7.873 12.687 0.539 1.00 95.69 117 LEU A CA 1
ATOM 939 C C . LEU A 1 117 ? -8.270 13.304 1.890 1.00 95.69 117 LEU A C 1
ATOM 941 O O . LEU A 1 117 ? -9.427 13.194 2.282 1.00 95.69 117 LEU A O 1
ATOM 945 N N . GLY A 1 118 ? -7.338 13.940 2.609 1.00 96.19 118 GLY A N 1
ATOM 946 C CA . GLY A 1 118 ? -7.566 14.422 3.974 1.00 96.19 118 GLY A CA 1
ATOM 947 C C . GLY A 1 118 ? -7.758 13.285 4.985 1.00 96.19 118 GLY A C 1
ATOM 948 O O . GLY A 1 118 ? -8.505 13.430 5.945 1.00 96.19 118 GLY A O 1
ATOM 949 N N . TRP A 1 119 ? -7.135 12.124 4.752 1.00 97.06 119 TRP A N 1
ATOM 950 C CA . TRP A 1 119 ? -7.422 10.884 5.491 1.00 97.06 119 TRP A CA 1
ATOM 951 C C . TRP A 1 119 ? -6.368 10.490 6.525 1.00 97.06 119 TRP A C 1
ATOM 953 O O . TRP A 1 119 ? -6.542 9.493 7.222 1.00 97.06 119 TRP A O 1
ATOM 963 N N . LYS A 1 120 ? -5.277 11.253 6.648 1.00 95.75 120 LYS A N 1
ATOM 964 C CA . LYS A 1 120 ? -4.189 10.952 7.593 1.00 95.75 120 LYS A CA 1
ATOM 965 C C . LYS A 1 120 ? -4.704 10.785 9.029 1.00 95.75 120 LYS A C 1
ATOM 967 O O . LYS A 1 120 ? -4.345 9.821 9.694 1.00 95.75 120 LYS A O 1
ATOM 972 N N . GLU A 1 121 ? -5.619 11.657 9.443 1.00 95.25 121 GLU A N 1
ATOM 973 C CA . GLU A 1 121 ? -6.197 11.689 10.793 1.00 95.25 121 GLU A CA 1
ATOM 974 C C . GLU A 1 121 ? -7.119 10.499 11.111 1.00 95.25 121 GLU A C 1
ATOM 976 O O . GLU A 1 121 ? -7.476 10.280 12.271 1.00 95.25 121 GLU A O 1
ATOM 981 N N . PHE A 1 122 ? -7.510 9.694 10.113 1.00 97.38 122 PHE A N 1
ATOM 982 C CA . PHE A 1 122 ? -8.286 8.484 10.380 1.00 97.38 122 PHE A CA 1
ATOM 983 C C . PHE A 1 122 ? -7.455 7.380 11.036 1.00 97.38 122 PHE A C 1
ATOM 985 O O . PHE A 1 122 ? -8.031 6.526 11.711 1.00 97.38 122 PHE A O 1
ATOM 992 N N . PHE A 1 123 ? -6.133 7.381 10.875 1.00 98.56 123 PHE A N 1
ATOM 993 C CA . PHE A 1 123 ? -5.283 6.271 11.294 1.00 98.56 123 PHE A CA 1
ATOM 994 C C . PHE A 1 123 ? -4.451 6.640 12.523 1.00 98.56 123 PHE A C 1
ATOM 996 O O . PHE A 1 123 ? -3.676 7.590 12.500 1.00 98.56 123 PHE A O 1
ATOM 1003 N N . ASP A 1 124 ? -4.561 5.845 13.589 1.00 98.56 124 ASP A N 1
ATOM 1004 C CA . ASP A 1 124 ? -3.679 5.930 14.759 1.00 98.56 124 ASP A CA 1
ATOM 1005 C C . ASP A 1 124 ? -2.232 5.552 14.398 1.00 98.56 124 ASP A C 1
ATOM 1007 O O . ASP A 1 124 ? -1.274 6.015 15.016 1.00 98.56 124 ASP A O 1
ATOM 1011 N N . THR A 1 125 ? -2.055 4.682 13.398 1.00 98.44 125 THR A N 1
ATOM 1012 C CA . THR A 1 125 ? -0.734 4.348 12.868 1.00 98.44 125 THR A CA 1
ATOM 1013 C C . THR A 1 125 ? -0.780 3.954 11.396 1.00 98.44 125 THR A C 1
ATOM 1015 O O . THR A 1 125 ? -1.759 3.397 10.905 1.00 98.44 125 THR A O 1
ATOM 1018 N N . ILE A 1 126 ? 0.311 4.221 10.686 1.00 98.75 126 ILE A N 1
ATOM 1019 C CA . ILE A 1 126 ? 0.506 3.855 9.284 1.00 98.75 126 ILE A CA 1
ATOM 1020 C C . ILE A 1 126 ? 1.801 3.044 9.212 1.00 98.75 126 ILE A C 1
ATOM 1022 O O . ILE A 1 126 ? 2.805 3.449 9.799 1.00 98.75 126 ILE A O 1
ATOM 1026 N N . ILE A 1 127 ? 1.753 1.889 8.546 1.00 98.69 127 ILE A N 1
ATOM 1027 C CA . ILE A 1 127 ? 2.903 1.044 8.220 1.00 98.69 127 ILE A CA 1
ATOM 1028 C C . ILE A 1 127 ? 2.993 0.927 6.700 1.00 98.69 127 ILE A C 1
ATOM 1030 O O . ILE A 1 127 ? 2.099 0.357 6.066 1.00 98.69 127 ILE A O 1
ATOM 1034 N N . THR A 1 128 ? 4.076 1.441 6.124 1.00 98.50 128 THR A N 1
ATOM 1035 C CA . THR A 1 128 ? 4.313 1.412 4.673 1.00 98.50 128 THR A CA 1
ATOM 1036 C C . THR A 1 128 ? 5.311 0.335 4.257 1.00 98.50 128 THR A C 1
ATOM 1038 O O . THR A 1 128 ? 6.006 -0.262 5.086 1.00 98.50 128 THR A O 1
ATOM 1041 N N . GLY A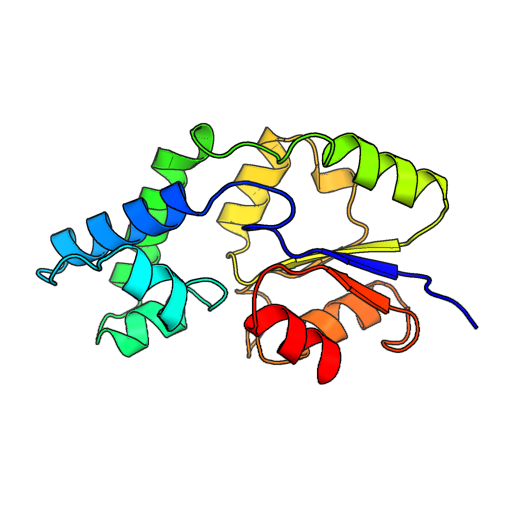 1 129 ? 5.388 0.053 2.954 1.00 95.62 129 GLY A N 1
ATOM 1042 C CA . GLY A 1 129 ? 6.202 -1.055 2.439 1.00 95.62 129 GLY A CA 1
ATOM 1043 C C . GLY A 1 129 ? 7.707 -0.893 2.676 1.00 95.62 129 GLY A C 1
ATOM 1044 O O . GLY A 1 129 ? 8.420 -1.884 2.804 1.00 95.62 129 GLY A O 1
ATOM 1045 N N . ASP A 1 130 ? 8.179 0.349 2.766 1.00 95.19 130 ASP A N 1
ATOM 1046 C CA . ASP A 1 130 ? 9.563 0.754 3.036 1.00 95.19 130 ASP A CA 1
ATOM 1047 C C . ASP A 1 130 ? 9.881 0.908 4.535 1.00 95.19 130 ASP A C 1
ATOM 1049 O O . ASP A 1 130 ? 11.028 1.132 4.912 1.00 95.19 130 ASP A O 1
ATOM 1053 N N . GLU A 1 131 ? 8.891 0.728 5.412 1.00 95.62 131 GLU A N 1
ATOM 1054 C CA . GLU A 1 131 ? 9.064 0.746 6.866 1.00 95.62 131 GLU A CA 1
ATOM 1055 C C . GLU A 1 131 ? 9.349 -0.638 7.476 1.00 95.62 131 GLU A C 1
ATOM 1057 O O . GLU A 1 131 ? 9.499 -0.763 8.701 1.00 95.62 131 GLU A O 1
ATOM 1062 N N . VAL A 1 132 ? 9.375 -1.689 6.657 1.00 96.94 132 VAL A N 1
ATOM 1063 C CA . VAL A 1 132 ? 9.558 -3.081 7.082 1.00 96.94 132 VAL A CA 1
ATOM 1064 C C . VAL A 1 132 ? 10.668 -3.750 6.287 1.00 96.94 132 VAL A C 1
ATOM 1066 O O . VAL A 1 132 ? 10.892 -3.449 5.119 1.00 96.94 132 VAL A O 1
ATOM 1069 N N . LYS A 1 133 ? 11.347 -4.716 6.910 1.00 96.69 133 LYS A N 1
ATOM 1070 C CA . LYS A 1 133 ? 12.333 -5.557 6.218 1.00 96.69 133 LYS A CA 1
ATOM 1071 C C . LYS A 1 133 ? 11.644 -6.534 5.270 1.00 96.69 133 LYS A C 1
ATOM 1073 O O . LYS A 1 133 ? 12.175 -6.846 4.209 1.00 96.69 133 LYS A O 1
ATOM 1078 N N . ARG A 1 134 ? 10.471 -7.044 5.663 1.00 96.69 134 ARG A N 1
ATOM 1079 C CA . ARG A 1 134 ? 9.677 -7.998 4.882 1.00 96.69 134 ARG A CA 1
ATOM 1080 C C . ARG A 1 134 ? 8.234 -7.517 4.744 1.00 96.69 134 ARG A C 1
ATOM 1082 O O . ARG A 1 134 ? 7.456 -7.567 5.695 1.00 96.69 134 ARG A O 1
ATOM 1089 N N . ALA A 1 135 ? 7.900 -7.082 3.535 1.00 97.12 135 ALA A N 1
ATOM 1090 C CA . ALA A 1 135 ? 6.565 -6.667 3.111 1.00 97.12 135 ALA A CA 1
ATOM 1091 C C . ALA A 1 135 ? 5.547 -7.832 3.118 1.00 97.12 135 ALA A C 1
ATOM 1093 O O . ALA A 1 135 ? 5.937 -9.008 3.124 1.00 97.12 135 ALA A O 1
ATOM 1094 N N . LYS A 1 136 ? 4.239 -7.524 3.065 1.00 97.75 136 LYS A N 1
ATOM 1095 C CA . LYS A 1 136 ? 3.176 -8.542 2.918 1.00 97.75 136 LYS A CA 1
ATOM 1096 C C . LYS A 1 136 ? 3.490 -9.416 1.688 1.00 97.75 136 LYS A C 1
ATOM 1098 O O . LYS A 1 136 ? 3.911 -8.865 0.661 1.00 97.75 136 LYS A O 1
ATOM 1103 N N . PRO A 1 137 ? 3.384 -10.759 1.767 1.00 97.81 137 PRO A N 1
ATOM 1104 C CA . PRO A 1 137 ? 2.592 -11.563 2.712 1.00 97.81 137 PRO A CA 1
ATOM 1105 C C . PRO A 1 137 ? 3.248 -11.858 4.066 1.00 97.81 137 PRO A C 1
ATOM 1107 O O . PRO A 1 137 ? 2.695 -12.610 4.866 1.00 97.81 137 PRO A O 1
ATOM 1110 N N . HIS A 1 138 ? 4.448 -11.343 4.330 1.00 98.38 138 HIS A N 1
ATOM 1111 C CA . HIS A 1 138 ? 5.083 -11.552 5.623 1.00 98.38 138 HIS A CA 1
ATOM 1112 C C . HIS A 1 138 ? 4.326 -10.784 6.735 1.00 98.38 138 HIS A C 1
ATOM 1114 O O . HIS A 1 138 ? 3.943 -9.632 6.518 1.00 98.38 138 HIS A O 1
ATOM 1120 N N . PRO A 1 139 ? 4.142 -11.353 7.944 1.00 98.44 139 PRO A N 1
ATOM 1121 C CA . PRO A 1 139 ? 3.340 -10.745 9.018 1.00 98.44 139 PRO A CA 1
ATOM 1122 C C . PRO A 1 139 ? 3.979 -9.527 9.705 1.00 98.44 139 PRO A C 1
ATOM 1124 O O . PRO A 1 139 ? 3.413 -8.956 10.635 1.00 98.44 139 PRO A O 1
ATOM 1127 N N . GLU A 1 140 ? 5.189 -9.129 9.305 1.00 98.50 140 GLU A N 1
ATOM 1128 C CA . GLU A 1 140 ? 5.971 -8.099 10.003 1.00 98.50 140 GLU A CA 1
ATOM 1129 C C . GLU A 1 140 ? 5.234 -6.761 10.093 1.00 98.50 140 GLU A C 1
ATOM 1131 O O . GLU A 1 140 ? 5.231 -6.152 11.164 1.00 98.50 140 GLU A O 1
ATOM 1136 N N . ALA A 1 141 ? 4.575 -6.340 9.010 1.00 98.25 141 ALA A N 1
ATOM 1137 C CA . ALA A 1 141 ? 3.835 -5.084 8.975 1.00 98.25 141 ALA A CA 1
ATOM 1138 C C . ALA A 1 141 ? 2.617 -5.105 9.917 1.00 98.25 141 ALA A C 1
ATOM 1140 O O . ALA A 1 141 ? 2.426 -4.168 10.692 1.00 98.25 141 ALA A O 1
ATOM 1141 N N . VAL A 1 142 ? 1.866 -6.213 9.937 1.00 98.69 142 VAL A N 1
ATOM 1142 C CA . VAL A 1 142 ? 0.716 -6.418 10.837 1.00 98.69 142 VAL A CA 1
ATOM 1143 C C . VAL A 1 142 ? 1.171 -6.390 12.296 1.00 98.69 142 VAL A C 1
ATOM 1145 O O . VAL A 1 142 ? 0.677 -5.595 13.091 1.00 98.69 142 VAL A O 1
ATOM 1148 N N . ARG A 1 143 ? 2.207 -7.166 12.641 1.00 98.62 143 ARG A N 1
ATOM 1149 C CA . ARG A 1 143 ? 2.781 -7.186 13.996 1.00 98.62 143 ARG A CA 1
ATOM 1150 C C . ARG A 1 143 ? 3.302 -5.816 14.425 1.00 98.62 143 ARG A C 1
ATOM 1152 O O . ARG A 1 143 ? 3.182 -5.447 15.591 1.00 98.62 143 ARG A O 1
ATOM 1159 N N . LYS A 1 144 ? 3.915 -5.063 13.505 1.00 98.75 144 LYS A N 1
ATOM 1160 C CA . LYS A 1 144 ? 4.417 -3.709 13.773 1.00 98.75 144 LYS A CA 1
ATOM 1161 C C . LYS A 1 144 ? 3.271 -2.739 14.063 1.00 98.75 144 LYS A C 1
ATOM 1163 O O . LYS A 1 144 ? 3.384 -1.989 15.030 1.00 98.75 144 LYS A O 1
ATOM 1168 N N . ALA A 1 145 ? 2.178 -2.796 13.302 1.00 98.69 145 ALA A N 1
ATOM 1169 C CA . ALA A 1 145 ? 0.977 -2.010 13.573 1.00 98.69 145 ALA A CA 1
ATOM 1170 C C . ALA A 1 145 ? 0.364 -2.362 14.937 1.00 98.69 145 ALA A C 1
ATOM 1172 O O . ALA A 1 145 ? 0.196 -1.473 15.765 1.00 98.69 145 ALA A O 1
ATOM 1173 N N . CYS A 1 146 ? 0.139 -3.649 15.222 1.00 98.69 146 CYS A N 1
ATOM 1174 C CA . CYS A 1 146 ? -0.363 -4.127 16.517 1.00 98.69 146 CYS A CA 1
ATOM 1175 C C . CYS A 1 146 ? 0.464 -3.595 17.699 1.00 98.69 146 CYS A C 1
ATOM 1177 O O . CYS A 1 146 ? -0.091 -3.038 18.646 1.00 98.69 146 CYS A O 1
ATOM 1179 N N . ARG A 1 147 ? 1.802 -3.670 17.611 1.00 98.62 147 ARG A N 1
ATOM 1180 C CA . ARG A 1 147 ? 2.696 -3.102 18.634 1.00 98.62 147 ARG A CA 1
ATOM 1181 C C . ARG A 1 147 ? 2.533 -1.590 18.793 1.00 98.62 147 ARG A C 1
ATOM 1183 O O . ARG A 1 147 ? 2.454 -1.129 19.924 1.00 98.62 147 ARG A O 1
ATOM 1190 N N . ARG A 1 148 ? 2.475 -0.823 17.694 1.00 98.56 148 ARG A N 1
ATOM 1191 C CA . ARG A 1 148 ? 2.288 0.643 17.747 1.00 98.56 148 ARG A CA 1
ATOM 1192 C C . ARG A 1 148 ? 0.933 1.034 18.343 1.00 98.56 148 ARG A C 1
ATOM 1194 O O . ARG A 1 148 ? 0.849 2.049 19.020 1.00 98.56 148 ARG A O 1
ATOM 1201 N N . LEU A 1 149 ? -0.098 0.220 18.124 1.00 98.38 149 LEU A N 1
ATOM 1202 C CA . LEU A 1 149 ? -1.433 0.427 18.689 1.00 98.38 149 LEU A CA 1
ATOM 1203 C C . LEU A 1 149 ? -1.568 -0.035 20.148 1.00 98.38 149 LEU A C 1
ATOM 1205 O O . LEU A 1 149 ? -2.567 0.285 20.787 1.00 98.38 149 LEU A O 1
ATOM 1209 N N . GLY A 1 150 ? -0.620 -0.824 20.666 1.00 98.06 150 GLY A N 1
ATOM 1210 C CA . GLY A 1 150 ? -0.769 -1.492 21.962 1.00 98.06 150 GLY A CA 1
ATOM 1211 C C . GLY A 1 150 ? -1.888 -2.544 21.971 1.00 98.06 150 GLY A C 1
ATOM 1212 O O . GLY A 1 150 ? -2.498 -2.786 23.011 1.00 98.06 150 GLY A O 1
ATOM 1213 N N . VAL A 1 151 ? -2.190 -3.148 20.815 1.00 98.00 151 VAL A N 1
ATOM 1214 C CA . VAL A 1 151 ? -3.265 -4.139 20.651 1.00 98.00 151 VAL A CA 1
ATOM 1215 C C . VAL A 1 151 ? -2.656 -5.495 20.278 1.00 98.00 151 VAL A C 1
ATOM 1217 O O . VAL A 1 151 ? -1.957 -5.567 19.266 1.00 98.00 151 VAL A O 1
ATOM 1220 N N . PRO A 1 152 ? -2.906 -6.571 21.049 1.00 97.56 152 PRO A N 1
ATOM 1221 C CA . PRO A 1 152 ? -2.476 -7.921 20.682 1.00 97.56 152 PRO A CA 1
ATOM 1222 C C . PRO A 1 152 ? -3.042 -8.362 19.318 1.00 97.56 152 PRO A C 1
ATOM 1224 O O . PRO A 1 152 ? -4.185 -8.000 19.012 1.00 97.56 152 PRO A O 1
ATOM 1227 N N . PRO A 1 153 ? -2.298 -9.128 18.493 1.00 96.94 153 PRO A N 1
ATOM 1228 C CA . PRO A 1 153 ? -2.768 -9.585 17.180 1.00 96.94 153 PRO A CA 1
ATOM 1229 C C . PRO A 1 153 ? -4.129 -10.299 17.205 1.00 96.94 153 PRO A C 1
ATOM 1231 O O . PRO A 1 153 ? -4.944 -10.088 16.314 1.00 96.94 153 PRO A O 1
ATOM 1234 N N . GLU A 1 154 ? -4.437 -11.057 18.258 1.00 97.06 154 GLU A N 1
ATOM 1235 C CA . GLU A 1 154 ? -5.724 -11.742 18.454 1.00 97.06 154 GLU A CA 1
ATOM 1236 C C . GLU A 1 154 ? -6.926 -10.796 18.663 1.00 97.06 154 GLU A C 1
ATOM 1238 O O . GLU A 1 154 ? -8.084 -11.218 18.632 1.00 97.06 154 GLU A O 1
ATOM 1243 N N . HIS A 1 155 ? -6.673 -9.505 18.887 1.00 98.12 155 HIS A N 1
ATOM 1244 C CA . HIS A 1 155 ? -7.685 -8.450 18.991 1.00 98.12 155 HIS A CA 1
ATOM 1245 C C . HIS A 1 155 ? -7.655 -7.488 17.797 1.00 98.12 155 HIS A C 1
ATOM 1247 O O . HIS A 1 155 ? -8.251 -6.408 17.851 1.00 98.12 155 HIS A O 1
ATOM 1253 N N . ALA A 1 156 ? -6.971 -7.873 16.726 1.00 98.25 156 ALA A N 1
ATOM 1254 C CA . ALA A 1 156 ? -6.819 -7.110 15.504 1.00 98.25 156 ALA A CA 1
ATOM 1255 C C . ALA A 1 156 ? -7.443 -7.856 14.315 1.00 98.25 156 ALA A C 1
ATOM 1257 O O . ALA A 1 156 ? -7.317 -9.071 14.189 1.00 98.25 156 ALA A O 1
ATOM 1258 N N . LEU A 1 157 ? -8.098 -7.116 13.420 1.00 98.25 157 LEU A N 1
ATOM 1259 C CA . LEU A 1 157 ? -8.607 -7.629 12.148 1.00 98.25 157 LEU A CA 1
ATOM 1260 C C . LEU A 1 157 ? -7.883 -6.936 10.991 1.00 98.25 157 LEU A C 1
ATOM 1262 O O . LEU A 1 157 ? -7.892 -5.710 10.931 1.00 98.25 157 LEU A O 1
ATOM 1266 N N . LEU A 1 158 ? -7.300 -7.699 10.063 1.00 98.69 158 LEU A N 1
ATOM 1267 C CA . LEU A 1 158 ? -6.764 -7.161 8.808 1.00 98.69 158 LEU A CA 1
ATOM 1268 C C . LEU A 1 158 ? -7.812 -7.269 7.692 1.00 98.69 158 LEU A C 1
ATOM 1270 O O . LEU A 1 158 ? -8.296 -8.362 7.403 1.00 98.69 158 LEU A O 1
ATOM 1274 N N . VAL A 1 159 ? -8.116 -6.143 7.051 1.00 98.62 159 VAL A N 1
ATOM 1275 C CA . VAL A 1 159 ? -8.997 -6.023 5.885 1.00 98.62 159 VAL A CA 1
ATOM 1276 C C . VAL A 1 159 ? -8.133 -5.819 4.640 1.00 98.62 159 VAL A C 1
ATOM 1278 O O . VAL A 1 159 ? -7.388 -4.843 4.555 1.00 98.62 159 VAL A O 1
ATOM 1281 N N . GLY A 1 160 ? -8.224 -6.754 3.695 1.00 98.19 160 GLY A N 1
ATOM 1282 C CA . GLY A 1 160 ? -7.404 -6.831 2.484 1.00 98.19 160 GLY A CA 1
ATOM 1283 C C . GLY A 1 160 ? -8.160 -7.486 1.327 1.00 98.19 160 GLY A C 1
ATOM 1284 O O . GLY A 1 160 ? -9.053 -8.298 1.575 1.00 98.19 160 GLY A O 1
ATOM 1285 N N . ASP A 1 161 ? -7.801 -7.167 0.083 1.00 97.81 161 ASP A N 1
ATOM 1286 C CA . ASP A 1 161 ? -8.388 -7.749 -1.136 1.00 97.81 161 ASP A CA 1
ATOM 1287 C C . ASP A 1 161 ? -7.518 -8.865 -1.739 1.00 97.81 161 ASP A C 1
ATOM 1289 O O . ASP A 1 161 ? -7.980 -9.630 -2.590 1.00 97.81 161 ASP A O 1
ATOM 1293 N N . THR A 1 162 ? -6.263 -9.005 -1.297 1.00 97.50 162 THR A N 1
ATOM 1294 C CA . THR A 1 162 ? -5.323 -9.946 -1.908 1.00 97.50 162 THR A CA 1
ATOM 1295 C C . THR A 1 162 ? -4.983 -11.139 -1.020 1.00 97.50 162 THR A C 1
ATOM 1297 O O . THR A 1 162 ? -5.042 -11.120 0.212 1.00 97.50 162 THR A O 1
ATOM 1300 N N . ARG A 1 163 ? -4.488 -12.210 -1.656 1.00 95.69 163 ARG A N 1
ATOM 1301 C CA . ARG A 1 163 ? -3.875 -13.343 -0.941 1.00 95.69 163 ARG A CA 1
ATOM 1302 C C . ARG A 1 163 ? -2.685 -12.901 -0.077 1.00 95.69 163 ARG A C 1
ATOM 1304 O O . ARG A 1 163 ? -2.371 -13.572 0.904 1.00 95.69 163 ARG A O 1
ATOM 1311 N N . SER A 1 164 ? -2.017 -11.807 -0.450 1.00 96.94 164 SER A N 1
ATOM 1312 C CA . SER A 1 164 ? -0.910 -11.234 0.315 1.00 96.94 164 SER A CA 1
ATOM 1313 C C . SER A 1 164 ? -1.378 -10.814 1.708 1.00 96.94 164 SER A C 1
ATOM 1315 O O . SER A 1 164 ? -0.758 -11.185 2.705 1.00 96.94 164 SER A O 1
ATOM 1317 N N . ASP A 1 165 ? -2.525 -10.140 1.780 1.00 98.38 165 ASP A N 1
ATOM 1318 C CA . ASP A 1 165 ? -3.128 -9.672 3.028 1.00 98.38 165 ASP A CA 1
ATOM 1319 C C . ASP A 1 165 ? -3.590 -10.826 3.897 1.00 98.38 165 ASP A C 1
ATOM 1321 O O . ASP A 1 165 ? -3.215 -10.912 5.064 1.00 98.38 165 ASP A O 1
ATOM 1325 N N . VAL A 1 166 ? -4.326 -11.773 3.310 1.00 97.94 166 VAL A N 1
ATOM 1326 C CA . VAL A 1 166 ? -4.821 -12.951 4.034 1.00 97.94 166 VAL A CA 1
ATOM 1327 C C . VAL A 1 166 ? -3.670 -13.712 4.695 1.00 97.94 166 VAL A C 1
ATOM 1329 O O . VAL A 1 166 ? -3.765 -14.100 5.859 1.00 97.94 166 VAL A O 1
ATOM 1332 N N . LEU A 1 167 ? -2.556 -13.906 3.981 1.00 98.19 167 LEU A N 1
ATOM 1333 C CA . LEU A 1 167 ? -1.377 -14.574 4.533 1.00 98.19 167 LEU A CA 1
ATOM 1334 C C . LEU A 1 167 ? -0.661 -13.724 5.588 1.00 98.19 167 LEU A C 1
ATOM 1336 O O . LEU A 1 167 ? -0.190 -14.281 6.578 1.00 98.19 167 LEU A O 1
ATOM 1340 N N . ALA A 1 168 ? -0.585 -12.404 5.412 1.00 98.31 168 ALA A N 1
ATOM 1341 C CA . ALA A 1 168 ? 0.025 -11.524 6.402 1.00 98.31 168 ALA A CA 1
ATOM 1342 C C . ALA A 1 168 ? -0.766 -11.518 7.717 1.00 98.31 168 ALA A C 1
ATOM 1344 O O . ALA A 1 168 ? -0.160 -11.629 8.778 1.00 98.31 168 ALA A O 1
ATOM 1345 N N . GLY A 1 169 ? -2.099 -11.443 7.644 1.00 97.69 169 GLY A N 1
ATOM 1346 C CA . GLY A 1 169 ? -2.982 -11.486 8.808 1.00 97.69 169 GLY A CA 1
ATOM 1347 C C . GLY A 1 169 ? -2.981 -12.850 9.496 1.00 97.69 169 GLY A C 1
ATOM 1348 O O . GLY A 1 169 ? -2.818 -12.922 10.707 1.00 97.69 169 GLY A O 1
ATOM 1349 N N . ARG A 1 170 ? -3.084 -13.948 8.734 1.00 97.38 170 ARG A N 1
ATOM 1350 C CA . ARG A 1 170 ? -3.102 -15.313 9.295 1.00 97.38 170 ARG A CA 1
ATOM 1351 C C . ARG A 1 170 ? -1.816 -15.685 10.033 1.00 97.38 170 ARG A C 1
ATOM 1353 O O . ARG A 1 170 ? -1.863 -16.480 10.963 1.00 97.38 170 ARG A O 1
ATOM 1360 N N . ASN A 1 171 ? -0.678 -15.166 9.581 1.00 97.19 171 ASN A N 1
ATOM 1361 C CA . ASN A 1 171 ? 0.625 -15.477 10.165 1.00 97.19 171 ASN A CA 1
ATOM 1362 C C . ASN A 1 171 ? 1.065 -14.455 11.228 1.00 97.19 171 ASN A C 1
ATOM 1364 O O . ASN A 1 171 ? 2.212 -14.532 11.679 1.00 97.19 171 ASN A O 1
ATOM 1368 N N . ALA A 1 172 ? 0.226 -13.465 11.558 1.00 93.12 172 ALA A N 1
ATOM 1369 C CA . ALA A 1 172 ? 0.551 -12.392 12.497 1.00 93.12 172 ALA A CA 1
ATOM 1370 C C . ALA A 1 172 ? 0.624 -12.868 13.946 1.00 93.12 172 ALA A C 1
ATOM 1372 O O . ALA A 1 172 ? -0.127 -13.783 14.328 1.00 93.12 172 ALA A O 1
#

Nearest PDB structures (foldseek):
  7ocr-assembly1_B  TM=9.015E-01  e=8.746E-13  Acinetobacter baumannii ATCC 19606 = CIP 70.34 = JCM 6841
  7ocs-assembly2_C  TM=8.919E-01  e=4.295E-12  Acinetobacter baumannii ATCC 19606 = CIP 70.34 = JCM 6841
  7ocr-assembly1_A  TM=7.605E-01  e=1.051E-12  Acinetobacter baumannii ATCC 19606 = CIP 70.34 = JCM 6841
  7oct-assembly1_A  TM=7.568E-01  e=1.188E-12  Acinetobacter baumannii ATCC 19606 = CIP 70.34 = JCM 6841
  7ocn-assembly1_A  TM=7.600E-01  e=3.800E-12  Acinetobacter baumannii ATCC 19606 = CIP 70.34 = JCM 6841

Solvent-accessible surface area (backbone atoms only — not comparable to full-atom values): 9338 Å² total; per-residue (Å²): 140,66,79,49,30,44,33,31,32,45,74,66,57,41,28,53,36,64,67,43,52,55,49,16,47,38,55,33,28,53,75,72,78,40,78,74,74,52,68,71,56,40,56,75,77,39,60,63,46,33,59,64,61,48,33,47,78,68,78,38,57,68,70,49,45,56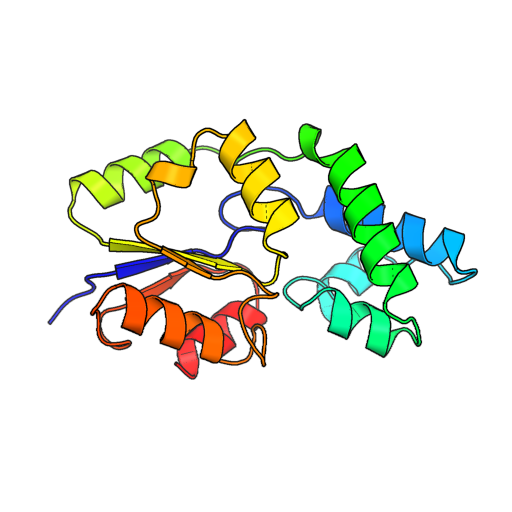,50,21,52,53,43,31,60,77,39,51,84,75,48,40,69,42,90,63,41,70,58,53,54,52,51,42,45,76,74,66,41,46,32,31,40,47,32,45,54,43,55,73,60,49,51,56,51,3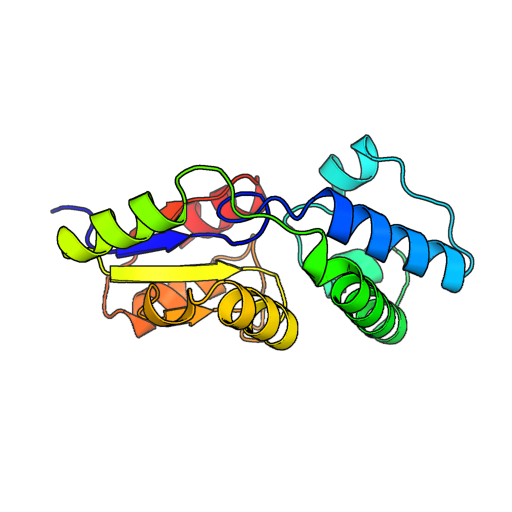0,61,76,68,69,46,60,85,65,37,84,42,77,39,32,24,74,76,43,96,47,43,45,41,40,23,53,46,55,48,50,50,25,62,76,69,74,42,61,62,94,24,47,44,71,49,58,77,37,75,24,42,55,44,11,53,72,65,77

Secondary structure (DSSP, 8-state):
----EEEE-SBTTTEE-HHHHHHHHHHHHHHTTPPPPPHHHHHHHTTTS-HHHHHHHTT--HHHHHHHHHHHHHTGGG-EEPTTHHHHHHHHHHTT-EEEEE-SS-HHHHHHHHHHHT-GGG-SEEE-GGGSSS-TTSTHHHHHHHHHHT--GGGEEEE-SSHHHHHHHHT-

Foldseek 3Di:
DAAQAEEEEDDPTFKPCLVLLLVLLQVLCVVVVHDRDDSVRCVPPPPQDAPQVVQVVVVHHPVSVVSSVVSSVVCLVVMDTDPCSVVVLVVCVVVNHAYEYQYSAAPVSVVVNCVVVVNPVSHLYYFYNVNDPDHFVALGSVVVSCVSVVHPLVNYHYDDDDPRRVSNSVND

Radius of gyration: 15.97 Å; Cα contacts (8 Å, |Δi|>4): 278; chains: 1; bounding box: 35×30×47 Å

pLDDT: mean 97.42, std 3.47, range [54.56, 98.88]